Protein AF-A0A4Y2MBA7-F1 (afdb_monomer)

Foldseek 3Di:
DAFLVVLVVQQVVQCVVLVANPGSVPDDDDDDDDPLDDFDDDVVDDPVVSVCRDNCVDPCVVVDDDDDDDDDPPQPDDPLSVVLVVVVVCVSVLVADADPVRDHDDDPSNDDDDPDLVSVCCVQQPPVAVCVVPPVSVVVGDDDDPDPVVVVVSVVVSCVVYDDDDDDDD

Structure (mmCIF, N/CA/C/O backbone):
data_AF-A0A4Y2MBA7-F1
#
_entry.id   AF-A0A4Y2MBA7-F1
#
loop_
_atom_site.group_PDB
_atom_site.id
_atom_site.type_symbol
_atom_site.label_atom_id
_atom_site.label_alt_id
_atom_site.label_comp_id
_atom_site.label_asym_id
_atom_site.label_entity_id
_atom_site.label_seq_id
_atom_site.pdbx_PDB_ins_code
_atom_site.Cartn_x
_atom_site.Cartn_y
_atom_site.Cartn_z
_atom_site.occupancy
_atom_site.B_iso_or_equiv
_atom_site.auth_seq_id
_atom_site.auth_comp_id
_atom_site.auth_asym_id
_atom_site.auth_atom_id
_atom_site.pdbx_PDB_model_num
ATOM 1 N N . MET A 1 1 ? -3.634 -1.480 3.411 1.00 75.62 1 MET A N 1
ATOM 2 C CA . MET A 1 1 ? -3.648 -2.950 3.217 1.00 75.62 1 MET A CA 1
ATOM 3 C C . MET A 1 1 ? -4.389 -3.759 4.284 1.00 75.62 1 MET A C 1
ATOM 5 O O . MET A 1 1 ? -5.161 -4.616 3.886 1.00 75.62 1 MET A O 1
ATOM 9 N N . SER A 1 2 ? -4.194 -3.571 5.598 1.00 86.94 2 SER A N 1
ATOM 10 C CA . SER A 1 2 ? -4.881 -4.436 6.585 1.00 86.94 2 SER A CA 1
ATOM 11 C C . SER A 1 2 ? -6.388 -4.155 6.681 1.00 86.94 2 SER A C 1
ATOM 13 O O . SER A 1 2 ? -6.802 -2.996 6.762 1.00 86.94 2 SER A O 1
ATOM 15 N N . HIS A 1 3 ? -7.196 -5.218 6.692 1.00 94.44 3 HIS A N 1
ATOM 16 C CA . HIS A 1 3 ? -8.642 -5.146 6.892 1.00 94.44 3 HIS A CA 1
ATOM 17 C C . HIS A 1 3 ? -8.963 -4.840 8.365 1.00 94.44 3 HIS A C 1
ATOM 19 O O . HIS A 1 3 ? -8.390 -5.453 9.266 1.00 94.44 3 HIS A O 1
ATOM 25 N N . LYS A 1 4 ? -9.936 -3.961 8.645 1.00 95.56 4 LYS A N 1
ATOM 26 C CA . LYS A 1 4 ? -10.282 -3.524 10.014 1.00 95.56 4 LYS A CA 1
ATOM 27 C C . LYS A 1 4 ? -10.561 -4.66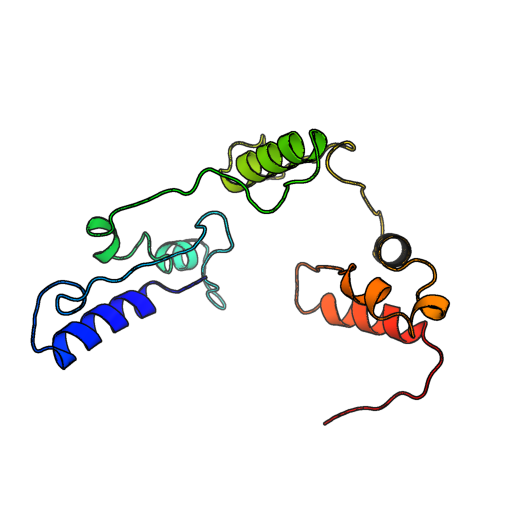9 10.985 1.00 95.56 4 LYS A C 1
ATOM 29 O O . LYS A 1 4 ? -10.098 -4.647 12.120 1.00 95.56 4 LYS A O 1
ATOM 34 N N . ARG A 1 5 ? -11.241 -5.710 10.496 1.00 96.38 5 ARG A N 1
ATOM 35 C CA . ARG A 1 5 ? -11.533 -6.947 11.237 1.00 96.38 5 ARG A CA 1
ATOM 36 C C . ARG A 1 5 ? -10.298 -7.602 11.853 1.00 96.38 5 ARG A C 1
ATOM 38 O O . ARG A 1 5 ? -10.438 -8.197 12.909 1.00 96.38 5 ARG A O 1
ATOM 45 N N . ALA A 1 6 ? -9.113 -7.487 11.252 1.00 95.69 6 ALA A N 1
ATOM 46 C CA . ALA A 1 6 ? -7.891 -8.023 11.852 1.00 95.69 6 ALA A CA 1
ATOM 47 C C . ALA A 1 6 ? -7.544 -7.292 13.161 1.00 95.69 6 ALA A C 1
ATOM 49 O O . ALA A 1 6 ? -7.232 -7.923 14.166 1.00 95.69 6 ALA A O 1
ATOM 50 N N . VAL A 1 7 ? -7.672 -5.963 13.172 1.00 95.31 7 VAL A N 1
ATOM 51 C CA . VAL A 1 7 ? -7.431 -5.127 14.359 1.00 95.31 7 VAL A CA 1
ATOM 52 C C . VAL A 1 7 ? -8.551 -5.296 15.390 1.00 95.31 7 VAL A C 1
ATOM 54 O O . VAL A 1 7 ? -8.295 -5.340 16.590 1.00 95.31 7 VAL A O 1
ATOM 57 N N . GLU A 1 8 ? -9.797 -5.448 14.938 1.00 97.50 8 GLU A N 1
ATOM 58 C CA . GLU A 1 8 ? -10.941 -5.731 15.815 1.00 97.50 8 GLU A CA 1
ATOM 59 C C . GLU A 1 8 ? -10.839 -7.110 16.474 1.00 97.50 8 GLU A C 1
ATOM 61 O O . GLU A 1 8 ? -11.129 -7.241 17.664 1.00 97.50 8 GLU A O 1
ATOM 66 N N . ALA A 1 9 ? -10.405 -8.122 15.719 1.00 97.81 9 ALA A N 1
ATOM 67 C CA . ALA A 1 9 ? -10.136 -9.458 16.232 1.00 97.81 9 ALA A CA 1
ATOM 68 C C . ALA A 1 9 ? -8.996 -9.418 17.247 1.00 97.81 9 ALA A C 1
ATOM 70 O O . ALA A 1 9 ? -9.184 -9.905 18.353 1.00 97.81 9 ALA A O 1
ATOM 71 N N . LEU A 1 10 ? -7.881 -8.747 16.927 1.00 96.88 10 LEU A N 1
ATOM 72 C CA . LEU A 1 10 ? -6.785 -8.538 17.874 1.00 96.88 10 LEU A CA 1
ATOM 73 C C . LEU A 1 10 ? -7.296 -7.924 19.182 1.00 96.88 10 LEU A C 1
ATOM 75 O O . LEU A 1 10 ? -7.029 -8.457 20.252 1.00 96.88 10 LEU A O 1
ATOM 79 N N . ASN A 1 11 ? -8.090 -6.853 19.110 1.00 97.88 11 ASN A N 1
ATOM 80 C CA . ASN A 1 11 ? -8.666 -6.223 20.296 1.00 97.88 11 ASN A CA 1
ATOM 81 C C . ASN A 1 11 ? -9.501 -7.200 21.138 1.00 97.88 11 ASN A C 1
ATOM 83 O O . ASN A 1 11 ? -9.350 -7.209 22.354 1.00 97.88 11 ASN A O 1
ATOM 87 N N . ARG A 1 12 ? -10.361 -8.019 20.516 1.00 98.12 12 ARG A N 1
ATOM 88 C CA . ARG A 1 12 ? -11.157 -9.034 21.232 1.00 98.12 12 ARG A CA 1
ATOM 89 C C . ARG A 1 12 ? -10.258 -10.087 21.876 1.00 98.12 12 ARG A C 1
ATOM 91 O O . ARG A 1 12 ? -10.337 -10.290 23.079 1.00 98.12 12 ARG A O 1
ATOM 98 N N . THR A 1 13 ? -9.336 -10.651 21.102 1.00 98.19 13 THR A N 1
ATOM 99 C CA . THR A 1 13 ? -8.392 -11.668 21.570 1.00 98.19 13 THR A CA 1
ATOM 100 C C . THR A 1 13 ? -7.564 -11.177 22.756 1.00 98.19 13 THR A C 1
ATOM 102 O O . THR A 1 13 ? -7.407 -11.904 23.730 1.00 98.19 13 THR A O 1
ATOM 105 N N . MET A 1 14 ? -7.072 -9.935 22.729 1.00 98.12 14 MET A N 1
ATOM 106 C CA . MET A 1 14 ? -6.289 -9.395 23.846 1.00 98.12 14 MET A CA 1
ATOM 107 C C . MET A 1 14 ? -7.129 -9.164 25.102 1.00 98.12 14 MET A C 1
ATOM 109 O O . MET A 1 14 ? -6.623 -9.354 26.207 1.00 98.12 14 MET A O 1
ATOM 113 N N . LYS A 1 15 ? -8.406 -8.783 24.960 1.00 98.44 15 LYS A N 1
ATOM 114 C CA . LYS A 1 15 ? -9.319 -8.680 26.107 1.00 98.44 15 LYS A CA 1
ATOM 115 C C . LYS A 1 15 ? -9.531 -10.030 26.780 1.00 98.44 15 LYS A C 1
ATOM 117 O O . LYS A 1 15 ? -9.489 -10.098 28.007 1.00 98.44 15 LYS A O 1
ATOM 122 N N . ASP A 1 16 ? -9.711 -11.075 25.976 1.00 98.38 16 ASP A N 1
ATOM 123 C CA . ASP A 1 16 ? -9.942 -12.435 26.459 1.00 98.38 16 ASP A CA 1
ATOM 124 C C . ASP A 1 16 ? -8.686 -13.001 27.136 1.00 98.38 16 ASP A C 1
ATOM 126 O O . ASP A 1 16 ? -8.755 -13.454 28.276 1.00 98.38 16 ASP A O 1
ATOM 130 N N . ILE A 1 17 ? -7.520 -12.902 26.482 1.00 98.25 17 ILE A N 1
ATOM 131 C CA . ILE A 1 17 ? -6.240 -13.401 27.016 1.00 98.25 17 ILE A CA 1
ATOM 132 C C . ILE A 1 17 ? -5.873 -12.712 28.334 1.00 98.25 17 ILE A C 1
ATOM 134 O O . ILE A 1 17 ? -5.437 -13.372 29.275 1.00 98.25 17 ILE A 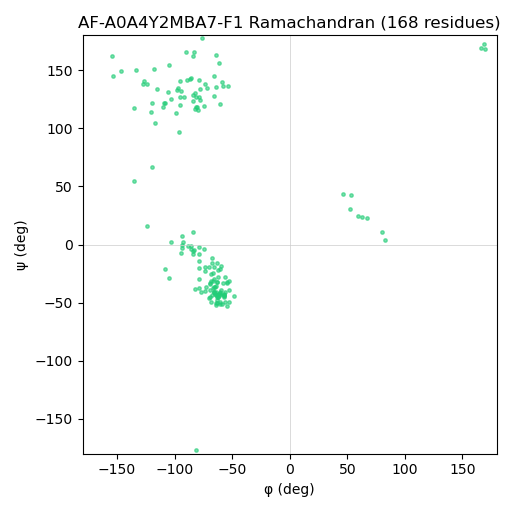O 1
ATOM 138 N N . ASN A 1 18 ? -6.058 -11.393 28.421 1.00 97.56 18 ASN A N 1
ATOM 139 C CA . ASN A 1 18 ? -5.667 -10.628 29.606 1.00 97.56 18 ASN A CA 1
ATOM 140 C C . ASN A 1 18 ? -6.764 -10.555 30.673 1.00 97.56 18 ASN A C 1
ATOM 142 O O . ASN A 1 18 ? -6.554 -9.909 31.700 1.00 97.56 18 ASN A O 1
ATOM 146 N N . ASN A 1 19 ? -7.940 -11.142 30.418 1.00 97.75 19 ASN A N 1
ATOM 147 C CA . ASN A 1 19 ? -9.139 -10.970 31.236 1.00 97.75 19 ASN A CA 1
ATOM 148 C C . ASN A 1 19 ? -9.399 -9.487 31.593 1.00 97.75 19 ASN A C 1
ATOM 150 O O . ASN A 1 19 ? -9.683 -9.129 32.737 1.00 97.75 19 ASN A O 1
ATOM 154 N N . ASN A 1 20 ? -9.239 -8.596 30.610 1.00 98.06 20 ASN A N 1
ATOM 155 C CA . ASN A 1 20 ? -9.315 -7.147 30.787 1.00 98.06 20 ASN A CA 1
ATOM 156 C C . ASN A 1 20 ? -10.156 -6.532 29.670 1.00 98.06 20 ASN A C 1
ATOM 158 O O . ASN A 1 20 ? -9.771 -6.571 28.510 1.00 98.06 20 ASN A O 1
ATOM 162 N N . GLN A 1 21 ? -11.278 -5.900 30.015 1.00 97.56 21 GLN A N 1
ATOM 163 C CA . GLN A 1 21 ? -12.215 -5.343 29.032 1.00 97.56 21 GLN A CA 1
ATOM 164 C C . GLN A 1 21 ? -11.788 -3.996 28.429 1.00 97.56 21 GLN A C 1
ATOM 166 O O . GLN A 1 21 ? -12.466 -3.479 27.533 1.00 97.56 21 GLN A O 1
ATOM 171 N N . SER A 1 22 ? -10.655 -3.446 28.867 1.00 97.44 22 SER A N 1
ATOM 172 C CA . SER A 1 22 ? -10.039 -2.254 28.280 1.00 97.44 22 SER A CA 1
ATOM 173 C C . SER A 1 22 ? -9.649 -2.497 26.820 1.00 97.44 22 SER A C 1
ATOM 175 O O . SER A 1 22 ? -9.442 -3.632 26.393 1.00 97.44 22 SER A O 1
ATOM 177 N N . ILE A 1 23 ? -9.540 -1.432 26.026 1.00 96.94 23 ILE A N 1
ATOM 178 C CA . ILE A 1 23 ? -9.106 -1.527 24.622 1.00 96.94 23 ILE A CA 1
ATOM 179 C C . ILE A 1 23 ? -7.766 -2.266 24.538 1.00 96.94 23 ILE A C 1
ATOM 181 O O . ILE A 1 23 ? -6.875 -2.040 25.355 1.00 96.94 23 ILE A O 1
ATOM 185 N N . MET A 1 24 ? -7.656 -3.178 23.570 1.00 97.31 24 MET A N 1
ATOM 186 C CA . MET A 1 24 ? -6.507 -4.065 23.363 1.00 97.31 24 MET A CA 1
ATOM 187 C C . MET A 1 24 ? -6.105 -4.855 24.620 1.00 97.31 24 MET A C 1
ATOM 189 O O . MET A 1 24 ? -4.928 -5.134 24.830 1.00 97.31 24 MET A O 1
ATOM 193 N N . GLY A 1 25 ? -7.061 -5.183 25.497 1.00 97.62 25 GLY A N 1
ATOM 194 C CA . GLY A 1 25 ? -6.777 -5.877 26.755 1.00 97.62 25 GLY A CA 1
ATOM 195 C C . GLY A 1 25 ? -5.881 -5.080 27.707 1.00 97.62 25 GLY A C 1
ATOM 196 O O . GLY A 1 25 ? -5.175 -5.679 28.516 1.00 97.62 25 GLY A O 1
ATOM 197 N N . GLY A 1 26 ? -5.853 -3.748 27.579 1.00 97.31 26 GLY A N 1
ATOM 198 C CA . GLY A 1 26 ? -4.984 -2.856 28.351 1.00 97.31 26 GLY A CA 1
ATOM 199 C C . GLY A 1 26 ? -3.556 -2.722 27.811 1.00 97.31 26 GLY A C 1
ATOM 200 O O . GLY A 1 26 ? -2.740 -2.049 28.438 1.00 97.31 26 GLY A O 1
ATOM 201 N N . ILE A 1 27 ? -3.237 -3.333 26.666 1.00 96.50 27 ILE A N 1
ATOM 202 C CA . ILE A 1 27 ? -1.900 -3.262 26.067 1.00 96.50 27 ILE A CA 1
ATOM 203 C C . ILE A 1 27 ? -1.785 -2.066 25.125 1.00 96.50 27 ILE A C 1
ATOM 205 O O . ILE A 1 27 ? -2.691 -1.746 24.355 1.00 96.50 27 ILE A O 1
ATOM 209 N N . VAL A 1 28 ? -0.618 -1.424 25.153 1.00 95.25 28 VAL A N 1
ATOM 210 C CA . VAL A 1 28 ? -0.259 -0.384 24.190 1.00 95.25 28 VAL A CA 1
ATOM 211 C C . VAL A 1 28 ? 0.082 -1.030 22.849 1.00 95.25 28 VAL A C 1
ATOM 213 O O . VAL A 1 28 ? 1.034 -1.800 22.743 1.00 95.25 28 VAL A O 1
ATOM 216 N N . VAL A 1 29 ? -0.671 -0.676 21.808 1.00 95.12 29 VAL A N 1
ATOM 217 C CA . VAL A 1 29 ? -0.421 -1.119 20.432 1.00 95.12 29 VAL A CA 1
ATOM 218 C C . VAL A 1 29 ? 0.090 0.055 19.609 1.00 95.12 29 VAL A C 1
ATOM 220 O O . VAL A 1 29 ? -0.591 1.072 19.469 1.00 95.12 29 VAL A O 1
ATOM 223 N N . LEU A 1 30 ? 1.281 -0.100 19.033 1.00 95.31 30 LEU A N 1
ATOM 224 C CA . LEU A 1 30 ? 1.827 0.839 18.060 1.00 95.31 30 LEU A CA 1
ATOM 225 C C . LEU A 1 30 ? 1.509 0.350 16.647 1.00 95.31 30 LEU A C 1
ATOM 227 O O . LEU A 1 30 ? 1.933 -0.729 16.241 1.00 95.31 30 LEU A O 1
ATOM 231 N N . MET A 1 31 ? 0.784 1.168 15.889 1.00 92.62 31 MET A N 1
ATOM 232 C CA . MET A 1 31 ? 0.528 0.936 14.469 1.00 92.62 31 MET A CA 1
ATOM 233 C C . MET A 1 31 ? 1.382 1.894 13.646 1.00 92.62 31 MET A C 1
ATOM 235 O O . MET A 1 31 ? 1.376 3.099 13.894 1.00 92.62 31 MET A O 1
ATOM 239 N N . ALA A 1 32 ? 2.079 1.362 12.648 1.00 93.25 32 ALA A N 1
ATOM 240 C CA . ALA A 1 32 ? 2.853 2.141 11.693 1.00 93.25 32 ALA A CA 1
ATOM 241 C C . ALA A 1 32 ? 2.389 1.816 10.272 1.00 93.25 32 ALA A C 1
ATOM 243 O O . ALA A 1 32 ? 2.129 0.661 9.935 1.00 93.25 32 ALA A O 1
ATOM 244 N N . GLY A 1 33 ? 2.265 2.843 9.439 1.00 91.00 33 GLY A N 1
ATOM 245 C CA . GLY A 1 33 ? 1.845 2.693 8.055 1.00 91.00 33 GLY A CA 1
ATOM 246 C C . GLY A 1 33 ? 1.519 4.034 7.418 1.00 91.00 33 GLY A C 1
ATOM 247 O O . GLY A 1 33 ? 1.471 5.064 8.090 1.00 91.00 33 GLY A O 1
ATOM 248 N N . ASP A 1 34 ? 1.275 4.008 6.114 1.00 89.81 34 ASP A N 1
ATOM 249 C CA . ASP A 1 34 ? 0.889 5.183 5.345 1.00 89.81 34 ASP A CA 1
ATOM 250 C C . ASP A 1 34 ? -0.481 4.941 4.700 1.00 89.81 34 ASP A C 1
ATOM 252 O O . ASP A 1 34 ? -0.642 4.078 3.840 1.00 89.81 34 ASP A O 1
ATOM 256 N N . PHE A 1 35 ? -1.487 5.703 5.135 1.00 86.19 35 PHE A N 1
ATOM 257 C CA . PHE A 1 35 ? -2.863 5.601 4.634 1.00 86.19 35 PHE A CA 1
ATOM 258 C C . PHE A 1 35 ? -3.054 6.194 3.232 1.00 86.19 35 PHE A C 1
ATOM 260 O O . PHE A 1 35 ? -4.157 6.107 2.699 1.00 86.19 35 PHE A O 1
ATOM 267 N N . ARG A 1 36 ? -2.008 6.794 2.652 1.00 87.44 36 ARG A N 1
ATOM 268 C CA . ARG A 1 36 ? -1.957 7.216 1.245 1.00 87.44 36 ARG A CA 1
ATOM 269 C C . ARG A 1 36 ? -1.541 6.067 0.318 1.00 87.44 36 ARG A C 1
ATOM 271 O O . ARG A 1 36 ? -1.518 6.240 -0.894 1.00 87.44 36 ARG A O 1
ATOM 278 N N . GLN A 1 37 ? -1.181 4.908 0.878 1.00 86.81 37 GLN A N 1
ATOM 279 C CA . GLN A 1 37 ? -0.941 3.679 0.121 1.00 86.81 37 GLN A CA 1
ATOM 280 C C . GLN A 1 37 ? -2.259 2.965 -0.213 1.00 86.81 37 GLN A C 1
ATOM 282 O O . GLN A 1 37 ? -3.351 3.427 0.113 1.00 86.81 37 GLN A O 1
ATOM 287 N N . ILE A 1 38 ? -2.146 1.802 -0.853 1.00 87.88 38 ILE A N 1
ATOM 288 C CA . ILE A 1 38 ? -3.284 1.016 -1.321 1.00 87.88 38 ILE A CA 1
ATOM 289 C C . ILE A 1 38 ? -4.251 0.608 -0.194 1.00 87.88 38 ILE A C 1
ATOM 291 O O . ILE A 1 38 ? -3.866 0.221 0.928 1.00 87.88 38 ILE A O 1
ATOM 295 N N . LEU A 1 39 ? -5.538 0.679 -0.532 1.00 91.38 39 LEU A N 1
ATOM 296 C CA . LEU A 1 39 ? -6.647 0.228 0.303 1.00 91.38 39 LEU A CA 1
ATOM 297 C C . LEU A 1 39 ? -6.582 -1.299 0.520 1.00 91.38 39 LEU A C 1
ATOM 299 O O . LEU A 1 39 ? -5.830 -1.999 -0.164 1.00 91.38 39 LEU A O 1
ATOM 303 N N . PRO A 1 40 ? -7.289 -1.846 1.525 1.00 93.00 40 PRO A N 1
ATOM 304 C CA . PRO A 1 40 ? -7.465 -3.291 1.642 1.00 93.00 40 PRO A CA 1
ATOM 305 C C . PRO A 1 40 ? -8.132 -3.862 0.386 1.00 93.00 40 PRO A C 1
ATOM 307 O O . PRO A 1 40 ? -9.107 -3.299 -0.101 1.00 93.00 40 PRO A O 1
ATOM 310 N N . VAL A 1 41 ? -7.623 -4.988 -0.109 1.00 92.00 41 VAL A N 1
ATOM 311 C CA . VAL A 1 41 ? -8.187 -5.669 -1.281 1.00 92.00 41 VAL A CA 1
ATOM 312 C C . VAL A 1 41 ? -9.430 -6.450 -0.864 1.00 92.00 41 VAL A C 1
ATOM 314 O O . VAL A 1 41 ? -9.347 -7.306 0.019 1.00 92.00 41 VAL A O 1
ATOM 317 N N . ILE A 1 42 ? -10.567 -6.183 -1.513 1.00 93.88 42 ILE A N 1
ATOM 318 C CA . ILE A 1 42 ? -11.822 -6.920 -1.321 1.00 93.88 42 ILE A CA 1
ATOM 319 C C . ILE A 1 42 ? -12.199 -7.605 -2.631 1.00 93.88 42 ILE A C 1
ATOM 321 O O . ILE A 1 42 ? -12.665 -6.976 -3.578 1.00 93.88 42 ILE A O 1
ATOM 325 N N . THR A 1 43 ? -11.992 -8.920 -2.697 1.00 93.06 43 THR A N 1
ATOM 326 C CA . THR A 1 43 ? -12.281 -9.708 -3.900 1.00 93.06 43 THR A CA 1
ATOM 327 C C . THR A 1 43 ? -13.761 -9.617 -4.260 1.00 93.06 43 THR A C 1
ATOM 329 O O . THR A 1 43 ? -14.610 -10.025 -3.468 1.00 93.06 43 THR A O 1
ATOM 332 N N . ARG A 1 44 ? -14.065 -9.131 -5.472 1.00 94.00 44 ARG A N 1
ATOM 333 C CA . ARG A 1 44 ? -15.440 -8.875 -5.952 1.00 94.00 44 ARG A CA 1
ATOM 334 C C . ARG A 1 44 ? -16.215 -7.865 -5.087 1.00 94.00 44 ARG A C 1
ATOM 336 O O . ARG A 1 44 ? -17.441 -7.910 -5.056 1.00 94.00 44 ARG A O 1
ATOM 343 N N . GLY A 1 45 ? -15.507 -6.991 -4.371 1.00 92.06 45 GLY A N 1
ATOM 344 C CA . GLY A 1 45 ? -16.094 -5.910 -3.587 1.00 92.06 45 GLY A CA 1
ATOM 345 C C . GLY A 1 45 ? -16.395 -4.669 -4.421 1.00 92.06 45 GLY A C 1
ATOM 346 O O . GLY A 1 45 ? -15.878 -4.480 -5.520 1.00 92.06 45 GLY A O 1
ATOM 347 N N . THR A 1 46 ? -17.239 -3.810 -3.868 1.00 96.00 46 THR A N 1
ATOM 348 C CA . THR A 1 46 ? -17.491 -2.457 -4.365 1.00 96.00 46 THR A CA 1
ATOM 349 C C . THR A 1 46 ? -16.526 -1.453 -3.717 1.00 96.00 46 THR A C 1
ATOM 351 O O . THR A 1 46 ? -15.960 -1.741 -2.659 1.00 96.00 46 THR A O 1
ATOM 354 N N . PRO A 1 47 ? -16.393 -0.224 -4.252 1.00 93.25 47 PRO A N 1
ATOM 355 C CA . PRO A 1 47 ? -15.635 0.835 -3.577 1.00 93.25 47 PRO A CA 1
ATOM 356 C C . PRO A 1 47 ? -16.116 1.108 -2.140 1.00 93.25 47 PRO A C 1
ATOM 358 O O . PRO A 1 47 ? -15.324 1.437 -1.257 1.00 93.25 47 PRO A O 1
ATOM 361 N N . ALA A 1 48 ? -17.416 0.934 -1.871 1.00 95.69 48 ALA A N 1
ATOM 362 C CA . ALA A 1 48 ? -17.967 1.061 -0.525 1.00 95.69 48 ALA A CA 1
ATOM 363 C C . ALA A 1 48 ? -17.458 -0.050 0.411 1.00 95.69 48 ALA A C 1
ATOM 365 O O . ALA A 1 48 ? -17.162 0.225 1.576 1.00 95.69 48 ALA A O 1
ATOM 366 N N . ASP A 1 49 ? -17.299 -1.278 -0.093 1.00 96.38 49 ASP A N 1
ATOM 367 C CA . ASP A 1 49 ? -16.741 -2.392 0.678 1.00 96.38 49 ASP A CA 1
ATOM 368 C C . ASP A 1 49 ? -15.270 -2.151 1.031 1.00 96.38 49 ASP A C 1
ATOM 370 O O . ASP A 1 49 ? -14.867 -2.389 2.170 1.00 96.38 49 ASP A O 1
ATOM 374 N N . GLU A 1 50 ? -14.477 -1.612 0.102 1.00 94.38 50 GLU A N 1
ATOM 375 C CA . GLU A 1 50 ? -13.072 -1.252 0.340 1.00 94.38 50 GLU A CA 1
ATOM 376 C C . GLU A 1 50 ? -12.932 -0.163 1.412 1.00 94.38 50 GLU A C 1
ATOM 378 O O . GLU A 1 50 ? -12.124 -0.277 2.341 1.00 94.38 50 GLU A O 1
ATOM 383 N N . ILE A 1 51 ? -13.763 0.883 1.333 1.00 93.06 51 ILE A N 1
ATOM 384 C CA . ILE A 1 51 ? -13.810 1.945 2.345 1.00 93.06 51 ILE A CA 1
ATOM 385 C C . ILE A 1 51 ? -14.227 1.360 3.698 1.00 93.06 51 ILE A C 1
ATOM 387 O O . ILE A 1 51 ? -13.595 1.645 4.718 1.00 93.06 51 ILE A O 1
ATOM 391 N N . ASN A 1 52 ? -15.250 0.504 3.721 1.00 96.06 52 ASN A N 1
ATOM 392 C CA . ASN A 1 52 ? -15.724 -0.142 4.940 1.00 96.06 52 ASN A CA 1
ATOM 393 C C . ASN A 1 52 ? -14.682 -1.101 5.538 1.00 96.06 52 ASN A C 1
ATOM 395 O O . ASN A 1 52 ? -14.635 -1.267 6.757 1.00 96.06 52 ASN A O 1
ATOM 399 N N . ALA A 1 53 ? -13.830 -1.709 4.715 1.00 96.06 53 ALA A N 1
ATOM 400 C CA . ALA A 1 53 ? -12.735 -2.565 5.153 1.00 96.06 53 ALA A CA 1
ATOM 401 C C . ALA A 1 53 ? -11.567 -1.788 5.776 1.00 96.06 53 ALA A C 1
ATOM 403 O O . ALA A 1 53 ? -10.761 -2.375 6.501 1.00 96.06 53 ALA A O 1
ATOM 404 N N . CYS A 1 54 ? -11.454 -0.482 5.530 1.00 95.00 54 CYS A N 1
ATOM 405 C CA . CYS A 1 54 ? -10.376 0.331 6.079 1.00 95.00 54 CYS A CA 1
ATOM 406 C C . CYS A 1 54 ? -10.453 0.440 7.603 1.00 95.00 54 CYS A C 1
ATOM 408 O O . CYS A 1 54 ? -11.526 0.599 8.182 1.00 95.00 54 CYS A O 1
ATOM 410 N N . LEU A 1 55 ? -9.289 0.486 8.261 1.00 93.81 55 LEU A N 1
ATOM 411 C CA . LEU A 1 55 ? -9.202 0.687 9.713 1.00 93.81 55 LEU A CA 1
ATOM 412 C C . LEU A 1 55 ? -9.934 1.957 10.186 1.00 93.81 55 LEU A C 1
ATOM 414 O O . LEU A 1 55 ? -10.532 1.952 11.255 1.00 93.81 55 LEU A O 1
ATOM 418 N N . LYS A 1 56 ? -9.955 3.012 9.360 1.00 92.75 56 LYS A N 1
ATOM 419 C CA . LYS A 1 56 ? -10.682 4.264 9.639 1.00 92.75 56 LYS A CA 1
ATOM 420 C C . LYS A 1 56 ? -12.199 4.081 9.795 1.00 92.75 56 LYS A C 1
ATOM 422 O O . LYS A 1 56 ? -12.835 4.933 10.399 1.00 92.75 56 LYS A O 1
ATOM 427 N N . ALA A 1 57 ? -12.763 2.997 9.261 1.00 95.38 57 ALA A N 1
ATOM 428 C CA . ALA A 1 57 ? -14.173 2.633 9.395 1.00 95.38 57 ALA A CA 1
ATOM 429 C C . ALA A 1 57 ? -14.437 1.678 10.579 1.00 95.38 57 ALA A C 1
ATOM 431 O O . ALA A 1 57 ? -15.530 1.120 10.694 1.00 95.38 57 ALA A O 1
ATOM 432 N N . SER A 1 58 ? -13.434 1.416 11.424 1.00 95.88 58 SER A N 1
ATOM 433 C CA . SER A 1 58 ? -13.598 0.657 12.665 1.00 95.88 58 SER A CA 1
ATOM 434 C C . SER A 1 58 ? -14.030 1.575 13.808 1.00 95.88 58 SER A C 1
ATOM 436 O O . SER A 1 58 ? -13.474 2.669 13.925 1.00 95.88 58 SER A O 1
ATOM 438 N N . PRO A 1 59 ? -14.897 1.115 14.728 1.00 95.69 59 PRO A N 1
ATOM 439 C CA . PRO A 1 59 ? -15.160 1.827 15.979 1.00 95.69 59 PRO A CA 1
ATOM 440 C C . PRO A 1 59 ? -13.886 2.075 16.799 1.00 95.69 59 PRO A C 1
ATOM 442 O O . PRO A 1 59 ? -13.776 3.064 17.506 1.00 95.69 59 PRO A O 1
ATOM 445 N N . LEU A 1 60 ? -12.864 1.222 16.665 1.00 95.94 60 LEU A N 1
ATOM 446 C CA . LEU A 1 60 ? -11.593 1.405 17.373 1.00 95.94 60 LEU A CA 1
ATOM 447 C C . LEU A 1 60 ? -10.825 2.656 16.925 1.00 95.94 60 LEU A C 1
ATOM 449 O O . LEU A 1 60 ? -9.958 3.124 17.658 1.00 95.94 60 LEU A O 1
ATOM 453 N N . TRP A 1 61 ? -11.126 3.204 15.745 1.00 95.31 61 TRP A N 1
ATOM 454 C CA . TRP A 1 61 ? -10.395 4.340 15.189 1.00 95.31 61 TRP A CA 1
ATOM 455 C C . TRP A 1 61 ? -10.502 5.607 16.043 1.00 95.31 61 TRP A C 1
ATOM 457 O O . TRP A 1 61 ? -9.538 6.368 16.115 1.00 95.31 61 TRP A O 1
ATOM 467 N N . GLU A 1 62 ? -11.629 5.817 16.727 1.00 95.56 62 GLU A N 1
ATOM 468 C CA . GLU A 1 62 ? -11.834 6.980 17.604 1.00 95.56 62 GLU A CA 1
ATOM 469 C C . GLU A 1 62 ? -10.852 7.018 18.788 1.00 95.56 62 GLU A C 1
ATOM 471 O O . GLU A 1 62 ? -10.541 8.085 19.311 1.00 95.56 62 GLU A O 1
ATOM 476 N N . HIS A 1 63 ? -10.292 5.862 19.150 1.00 94.88 63 HIS A N 1
ATOM 477 C CA . HIS A 1 63 ? -9.334 5.704 20.241 1.00 94.88 63 HIS A CA 1
ATOM 478 C C . HIS A 1 63 ? -7.872 5.793 19.779 1.00 94.88 63 HIS A C 1
ATOM 480 O O . HIS A 1 63 ? -6.949 5.719 20.593 1.00 94.88 63 HIS A O 1
ATOM 486 N N . VAL A 1 64 ? -7.628 5.936 18.473 1.00 94.50 64 VAL A N 1
ATOM 487 C CA . VAL A 1 64 ? -6.274 5.980 17.917 1.00 94.50 64 VAL A CA 1
ATOM 488 C C . VAL A 1 64 ? -5.690 7.382 18.052 1.00 94.50 64 VAL A C 1
ATOM 490 O O . VAL A 1 64 ? -6.127 8.333 17.400 1.00 94.50 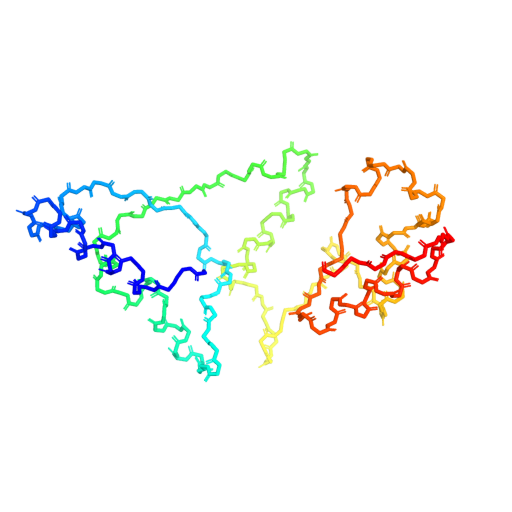64 VAL A O 1
ATOM 493 N N . LYS A 1 65 ? -4.613 7.496 18.833 1.00 95.69 65 LYS A N 1
ATOM 494 C CA . LYS A 1 65 ? -3.769 8.694 18.853 1.00 95.69 65 LYS A CA 1
ATOM 495 C C . LYS A 1 65 ? -2.835 8.696 17.641 1.00 95.69 65 LYS A C 1
ATOM 497 O O . LYS A 1 65 ? -2.115 7.731 17.401 1.00 95.69 65 LYS A O 1
ATOM 502 N N . LYS A 1 66 ? -2.844 9.790 16.879 1.00 94.56 66 LYS A N 1
ATOM 503 C CA . LYS A 1 66 ? -2.093 9.918 15.622 1.00 94.56 66 LYS A CA 1
ATOM 504 C C . LYS A 1 66 ? -0.773 10.644 15.854 1.00 94.56 66 LYS A C 1
ATOM 506 O O . LYS A 1 66 ? -0.753 11.703 16.476 1.00 94.56 66 LYS A O 1
ATOM 511 N N . PHE A 1 67 ? 0.297 10.101 15.286 1.00 95.12 67 PHE A N 1
ATOM 512 C CA . PHE A 1 67 ? 1.612 10.729 15.210 1.00 95.12 67 PHE A CA 1
ATOM 513 C C . PHE A 1 67 ? 2.069 10.702 13.753 1.00 95.12 67 PHE A C 1
ATOM 515 O O . PHE A 1 67 ? 1.870 9.700 13.070 1.00 95.12 67 PHE A O 1
ATOM 522 N N . ASN A 1 68 ? 2.655 11.798 13.275 1.00 92.81 68 ASN A N 1
ATOM 523 C CA . ASN A 1 68 ? 3.096 11.925 11.888 1.00 92.81 68 ASN A CA 1
ATOM 524 C C . ASN A 1 68 ? 4.616 12.061 11.841 1.00 92.81 68 ASN A C 1
ATOM 526 O O . ASN A 1 68 ? 5.186 12.875 12.565 1.00 92.81 68 ASN A O 1
ATOM 530 N N . LEU A 1 69 ? 5.253 11.303 10.951 1.00 91.19 69 LEU A N 1
ATOM 531 C CA . LEU A 1 69 ? 6.647 11.511 10.574 1.00 91.19 69 LEU A CA 1
ATOM 532 C C . LEU A 1 69 ? 6.680 12.434 9.353 1.00 91.19 69 LEU A C 1
ATOM 534 O O . LEU A 1 69 ? 5.996 12.172 8.363 1.00 91.19 69 LEU A O 1
ATOM 538 N N . THR A 1 70 ? 7.448 13.519 9.431 1.00 86.75 70 THR A N 1
ATOM 539 C CA . THR A 1 70 ? 7.510 14.558 8.386 1.00 86.75 70 THR A CA 1
ATOM 540 C C . THR A 1 70 ? 8.824 14.556 7.609 1.00 86.75 70 THR A C 1
ATOM 542 O O . THR A 1 70 ? 8.865 15.048 6.483 1.00 86.75 70 THR A O 1
ATOM 545 N N . THR A 1 71 ? 9.886 13.977 8.169 1.00 84.25 71 THR A N 1
ATOM 546 C CA . THR A 1 71 ? 11.195 13.885 7.514 1.00 84.25 71 THR A CA 1
ATOM 547 C C . THR A 1 71 ? 11.218 12.722 6.525 1.00 84.25 71 THR A C 1
ATOM 549 O O . THR A 1 71 ? 11.071 11.562 6.911 1.00 84.25 71 THR A O 1
ATOM 552 N N . ASN A 1 72 ? 11.420 13.023 5.239 1.00 79.12 72 ASN A N 1
ATOM 553 C CA . ASN A 1 72 ? 11.621 12.004 4.213 1.00 79.12 72 ASN A CA 1
ATOM 554 C C . ASN A 1 72 ? 13.071 11.501 4.258 1.00 79.12 72 ASN A C 1
ATOM 556 O O . ASN A 1 72 ? 13.996 12.254 3.980 1.00 79.12 72 ASN A O 1
ATOM 560 N N . MET A 1 73 ? 13.251 10.224 4.590 1.00 80.62 73 MET A N 1
ATOM 561 C CA . MET A 1 73 ? 14.571 9.588 4.693 1.00 80.62 73 MET A CA 1
ATOM 562 C C . MET A 1 73 ? 15.003 8.861 3.409 1.00 80.62 73 MET A C 1
ATOM 564 O O . MET A 1 73 ? 16.124 8.377 3.335 1.00 80.62 73 MET A O 1
ATOM 568 N N . ARG A 1 74 ? 14.119 8.737 2.407 1.00 72.88 74 ARG A N 1
ATOM 569 C CA . ARG A 1 74 ? 14.364 7.964 1.174 1.00 72.88 74 ARG A CA 1
ATOM 570 C C . ARG A 1 74 ? 15.128 8.766 0.111 1.00 72.88 74 ARG A C 1
ATOM 572 O O . ARG A 1 74 ? 15.498 8.197 -0.904 1.00 72.88 74 ARG A O 1
ATOM 579 N N . GLY A 1 75 ? 15.334 10.065 0.319 1.00 62.88 75 GLY A N 1
ATOM 580 C CA . GLY A 1 75 ? 15.855 10.970 -0.703 1.00 62.88 75 GLY A CA 1
ATOM 581 C C . GLY A 1 75 ? 16.941 11.921 -0.211 1.00 62.88 75 GLY A C 1
ATOM 582 O O . GLY A 1 75 ? 16.777 13.134 -0.316 1.00 62.88 75 GLY A O 1
ATOM 583 N N . PHE A 1 76 ? 18.001 11.380 0.386 1.00 53.53 76 PHE A N 1
ATOM 584 C CA . PHE A 1 76 ? 19.016 12.147 1.116 1.00 53.53 76 PHE A CA 1
ATOM 585 C C . PHE A 1 76 ? 20.127 12.754 0.226 1.00 53.53 76 PHE A C 1
ATOM 587 O O . PHE A 1 76 ? 21.119 13.268 0.731 1.00 53.53 76 PHE A O 1
ATOM 594 N N . ASP A 1 77 ? 19.970 12.727 -1.095 1.00 53.31 77 ASP A N 1
ATOM 595 C CA . ASP A 1 77 ? 21.063 12.871 -2.062 1.00 53.31 77 ASP A CA 1
ATOM 596 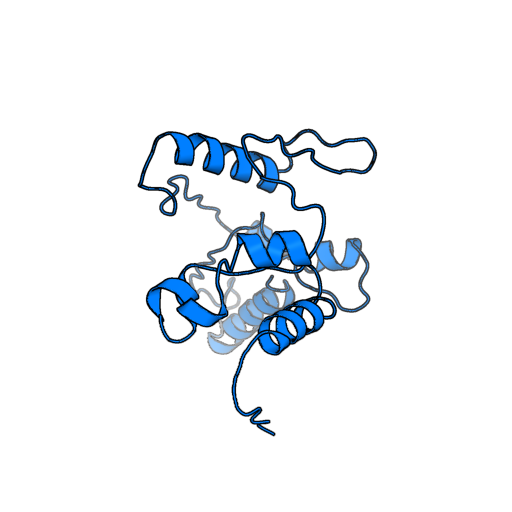C C . ASP A 1 77 ? 20.900 14.017 -3.090 1.00 53.31 77 ASP A C 1
ATOM 598 O O . ASP A 1 77 ? 21.653 14.083 -4.059 1.00 53.31 77 ASP A O 1
ATOM 602 N N . GLY A 1 78 ? 19.999 14.993 -2.886 1.00 55.94 78 GLY A N 1
ATOM 603 C CA . GLY A 1 78 ? 19.997 16.206 -3.727 1.00 55.94 78 GLY A CA 1
ATOM 604 C C . GLY A 1 78 ? 18.763 17.113 -3.661 1.00 55.94 78 GLY A C 1
ATOM 605 O O . GLY A 1 78 ? 17.717 16.766 -3.116 1.00 55.94 78 GLY A O 1
ATOM 606 N N . THR A 1 79 ? 18.878 18.309 -4.250 1.00 56.56 79 THR A N 1
ATOM 607 C CA . THR A 1 79 ? 17.803 19.319 -4.359 1.00 56.56 79 THR A CA 1
ATOM 608 C C . THR A 1 79 ? 16.667 18.894 -5.299 1.00 56.56 79 THR A C 1
ATOM 610 O O . THR A 1 79 ? 15.507 19.220 -5.032 1.00 56.56 79 THR A O 1
ATOM 613 N N . GLU A 1 80 ? 16.959 18.116 -6.349 1.00 59.56 80 GLU A N 1
ATOM 614 C CA . GLU A 1 80 ? 15.948 17.503 -7.235 1.00 59.56 80 GLU A CA 1
ATOM 615 C C . GLU A 1 80 ? 15.052 16.509 -6.477 1.00 59.56 80 GLU A C 1
ATOM 617 O O . GLU A 1 80 ? 13.841 16.428 -6.710 1.00 59.56 80 GLU A O 1
ATOM 622 N N . THR A 1 81 ? 15.610 15.836 -5.470 1.00 67.56 81 THR A N 1
ATOM 623 C CA . THR A 1 81 ? 14.902 14.861 -4.639 1.00 67.56 81 THR A CA 1
ATOM 624 C C . THR A 1 81 ? 13.810 15.504 -3.780 1.00 67.56 81 THR A C 1
ATOM 626 O O . THR A 1 81 ? 12.755 14.906 -3.554 1.00 67.56 81 THR A O 1
ATOM 629 N N . GLY A 1 82 ? 14.000 16.763 -3.366 1.00 76.44 82 GLY A N 1
ATOM 630 C CA . GLY A 1 82 ? 13.010 17.518 -2.594 1.00 76.44 82 GLY A CA 1
ATOM 631 C C . GLY A 1 82 ? 11.743 17.849 -3.390 1.00 76.44 82 GLY A C 1
ATOM 632 O O . GLY A 1 82 ? 10.629 17.669 -2.892 1.00 76.44 82 GLY A O 1
ATOM 633 N N . GLN A 1 83 ? 11.889 18.283 -4.647 1.00 80.06 83 GLN A N 1
ATOM 634 C CA . GLN A 1 83 ? 10.745 18.588 -5.520 1.00 80.06 83 GLN A CA 1
ATOM 635 C C . GLN A 1 83 ? 9.981 17.321 -5.917 1.00 80.06 83 GLN A C 1
ATOM 637 O O . GLN A 1 83 ? 8.743 17.316 -5.928 1.00 80.06 83 GLN A O 1
ATOM 642 N N . TYR A 1 84 ? 10.709 16.234 -6.181 1.00 80.88 84 TYR A N 1
ATOM 643 C CA . TYR A 1 84 ? 10.128 14.923 -6.448 1.00 80.88 84 TYR A CA 1
ATOM 644 C C . TYR A 1 84 ? 9.307 14.421 -5.250 1.00 80.88 84 TYR A C 1
ATOM 646 O O . TYR A 1 84 ? 8.118 14.120 -5.390 1.00 80.88 84 TYR A O 1
ATOM 654 N N . ALA A 1 85 ? 9.892 14.429 -4.048 1.00 83.75 85 ALA A N 1
ATOM 655 C CA . ALA A 1 85 ? 9.216 14.011 -2.822 1.00 83.75 85 ALA A CA 1
ATOM 656 C C . ALA A 1 85 ? 7.978 14.869 -2.509 1.00 83.75 85 ALA A C 1
ATOM 658 O O . ALA A 1 85 ? 6.926 14.332 -2.155 1.00 83.75 85 ALA A O 1
ATOM 659 N N . ALA A 1 86 ? 8.065 16.191 -2.684 1.00 84.62 86 ALA A N 1
ATOM 660 C CA . ALA A 1 86 ? 6.930 17.092 -2.488 1.00 84.62 86 ALA A CA 1
ATOM 661 C C . ALA A 1 86 ? 5.793 16.825 -3.488 1.00 84.62 86 ALA A C 1
ATOM 663 O O . ALA A 1 86 ? 4.616 16.930 -3.139 1.00 84.62 86 ALA A O 1
ATOM 664 N N . THR A 1 87 ? 6.129 16.462 -4.725 1.00 86.19 87 THR A N 1
ATOM 665 C CA . THR A 1 87 ? 5.143 16.116 -5.754 1.00 86.19 87 THR A CA 1
ATOM 666 C C . THR A 1 87 ? 4.461 14.785 -5.444 1.00 86.19 87 THR A C 1
ATOM 668 O O . THR A 1 87 ? 3.232 14.730 -5.445 1.00 86.19 87 THR A O 1
ATOM 671 N N . LEU A 1 88 ? 5.222 13.747 -5.072 1.00 87.31 88 LEU A N 1
ATOM 672 C CA . LEU A 1 88 ? 4.662 12.474 -4.600 1.00 87.31 88 LEU A CA 1
ATOM 673 C C . LEU A 1 88 ? 3.724 12.665 -3.405 1.00 87.31 88 LEU A C 1
ATOM 675 O O . LEU A 1 88 ? 2.654 12.060 -3.354 1.00 87.31 88 LEU A O 1
ATOM 679 N N . LEU A 1 89 ? 4.094 13.541 -2.469 1.00 88.56 89 LEU A N 1
ATOM 680 C CA . LEU A 1 89 ? 3.265 13.860 -1.313 1.00 88.56 89 LEU A CA 1
ATOM 681 C C . LEU A 1 89 ? 1.929 14.496 -1.727 1.00 88.56 89 LEU A C 1
ATOM 683 O O . LEU A 1 89 ? 0.878 14.069 -1.253 1.00 88.56 89 LEU A O 1
ATOM 687 N N . LYS A 1 90 ? 1.950 15.464 -2.655 1.00 89.50 90 LYS A N 1
ATOM 688 C CA . LYS A 1 90 ? 0.726 16.079 -3.202 1.00 89.50 90 LYS A CA 1
ATOM 689 C C . LYS A 1 90 ? -0.180 15.055 -3.888 1.00 89.50 90 LYS A C 1
ATOM 691 O O . LYS A 1 90 ? -1.396 15.150 -3.737 1.00 89.50 90 LYS A O 1
ATOM 696 N N . ILE A 1 91 ? 0.399 14.101 -4.622 1.00 89.56 91 ILE A N 1
ATOM 697 C CA . ILE A 1 91 ? -0.346 13.010 -5.267 1.00 89.56 91 ILE A CA 1
ATOM 698 C C . ILE A 1 91 ? -0.995 12.117 -4.204 1.00 89.56 91 ILE A C 1
ATOM 700 O O . ILE A 1 91 ? -2.206 11.924 -4.237 1.00 89.56 91 ILE A O 1
ATOM 704 N N . GLY A 1 92 ? -0.223 11.636 -3.224 1.00 88.94 92 GLY A N 1
ATOM 705 C CA . GLY A 1 92 ? -0.731 10.753 -2.168 1.00 88.94 92 GLY A CA 1
ATOM 706 C C . GLY A 1 92 ? -1.805 11.396 -1.283 1.00 88.94 92 GLY A C 1
ATOM 707 O O . GLY A 1 92 ? -2.667 10.705 -0.751 1.00 88.94 92 GLY A O 1
ATOM 708 N N . GLU A 1 93 ? -1.787 12.719 -1.133 1.00 90.06 93 GLU A N 1
ATOM 709 C CA . GLU A 1 93 ? -2.809 13.478 -0.400 1.00 90.06 93 GLU A CA 1
ATOM 710 C C . GLU A 1 93 ? -4.028 13.860 -1.255 1.00 90.06 93 GLU A C 1
ATOM 712 O O . GLU A 1 93 ? -4.938 14.513 -0.749 1.00 90.06 93 GLU A O 1
ATOM 717 N N . GLY A 1 94 ? -4.050 13.503 -2.544 1.00 89.12 94 GLY A N 1
ATOM 718 C CA . GLY A 1 94 ? -5.136 13.869 -3.457 1.00 89.12 94 GLY A CA 1
ATOM 719 C C . GLY A 1 94 ? -5.224 15.373 -3.739 1.00 89.12 94 GLY A C 1
ATOM 720 O O . GLY A 1 94 ? -6.282 15.872 -4.103 1.00 89.12 94 GLY A O 1
ATOM 721 N N . ARG A 1 95 ? -4.125 16.119 -3.557 1.00 90.62 95 ARG A N 1
ATOM 722 C CA . ARG A 1 95 ? -4.053 17.574 -3.800 1.00 90.62 95 ARG A CA 1
ATOM 723 C C . ARG A 1 95 ? -3.556 17.928 -5.200 1.00 90.62 95 ARG A C 1
ATOM 725 O O . ARG A 1 95 ? -3.391 19.106 -5.519 1.00 90.62 95 ARG A O 1
ATOM 732 N N . PHE A 1 96 ? -3.244 16.926 -6.015 1.00 89.69 96 PHE A N 1
ATOM 733 C CA . PHE A 1 96 ? -2.830 17.131 -7.396 1.00 89.69 96 PHE A CA 1
ATOM 734 C C . PHE A 1 96 ? -4.054 17.393 -8.279 1.00 89.69 96 PHE A C 1
ATOM 736 O O . PHE A 1 96 ? -5.105 16.791 -8.075 1.00 89.69 96 PHE A O 1
ATOM 743 N N . LYS A 1 97 ? -3.932 18.300 -9.254 1.00 89.62 97 LYS A N 1
ATOM 744 C CA . LYS A 1 97 ? -5.044 18.620 -10.153 1.00 89.62 97 LYS A CA 1
ATOM 745 C C . LYS A 1 97 ? -5.370 17.402 -11.015 1.00 89.62 97 LYS A C 1
ATOM 747 O O . LYS A 1 97 ? -4.481 16.870 -11.680 1.00 89.62 97 LYS A O 1
ATOM 752 N N . THR A 1 98 ? -6.637 17.018 -11.019 1.00 92.81 98 THR A N 1
ATOM 753 C CA . THR A 1 98 ? -7.169 15.968 -11.881 1.00 92.81 98 THR A CA 1
ATOM 754 C C . THR A 1 98 ? -7.978 16.561 -13.027 1.00 92.81 98 THR A C 1
ATOM 756 O O . THR A 1 98 ? -8.491 17.682 -12.943 1.00 92.81 98 THR A O 1
ATOM 759 N N . ASP A 1 99 ? -8.067 15.814 -14.119 1.00 92.88 99 ASP A N 1
ATOM 760 C CA . ASP A 1 99 ? -9.026 16.068 -15.188 1.00 92.88 99 ASP A CA 1
ATOM 761 C C . ASP A 1 99 ? -10.449 15.598 -14.780 1.00 92.88 99 ASP A C 1
ATOM 763 O O . ASP A 1 99 ? -10.632 15.061 -13.679 1.00 92.88 99 ASP A O 1
ATOM 767 N N . PRO A 1 100 ? -11.480 15.786 -15.629 1.00 94.31 100 PRO A N 1
ATOM 768 C CA . PRO A 1 100 ? -12.842 15.324 -15.340 1.00 94.31 100 PRO A CA 1
ATOM 769 C C . PRO A 1 100 ? -12.988 13.807 -15.134 1.00 94.31 100 PRO A C 1
ATOM 771 O O . PRO A 1 100 ? -13.980 13.376 -14.552 1.00 94.31 100 PRO A O 1
ATOM 774 N N . ASN A 1 101 ? -12.017 13.006 -15.581 1.00 92.38 101 ASN A N 1
ATOM 775 C CA . ASN A 1 101 ? -11.988 11.553 -15.403 1.00 92.38 101 ASN A CA 1
ATOM 776 C C . ASN A 1 101 ? -11.225 11.136 -14.133 1.00 92.38 101 ASN A C 1
ATOM 778 O O . ASN A 1 101 ? -11.069 9.944 -13.874 1.00 92.38 101 ASN A O 1
ATOM 782 N N . GLY A 1 102 ? -10.725 12.093 -13.343 1.00 87.81 102 GLY A N 1
ATOM 783 C CA . GLY A 1 102 ? -9.929 11.815 -12.149 1.00 87.81 102 GLY A CA 1
ATOM 784 C C . GLY A 1 102 ? -8.463 11.483 -12.441 1.00 87.81 102 GLY A C 1
ATOM 785 O O . GLY A 1 102 ? -7.748 11.056 -11.536 1.00 87.81 102 GLY A O 1
ATOM 786 N N . MET A 1 103 ? -7.988 11.688 -13.672 1.00 90.00 103 MET A N 1
ATOM 787 C CA . MET A 1 103 ? -6.614 11.383 -14.065 1.00 90.00 103 MET A CA 1
ATOM 788 C C . MET A 1 103 ? -5.681 12.553 -13.755 1.00 90.00 103 MET A C 1
ATOM 790 O O . MET A 1 103 ? -6.032 13.720 -13.937 1.00 90.00 103 MET A O 1
ATOM 794 N N . ILE A 1 104 ? -4.461 12.237 -13.319 1.00 89.94 104 ILE A N 1
ATOM 795 C CA . ILE A 1 104 ? -3.385 13.218 -13.149 1.00 89.94 104 ILE A CA 1
ATOM 796 C C . ILE A 1 104 ? -2.496 13.247 -14.392 1.00 89.94 104 ILE A C 1
ATOM 798 O O . ILE A 1 104 ? -2.163 12.208 -14.960 1.00 89.94 104 ILE A O 1
ATOM 802 N N . THR A 1 105 ? -2.056 14.437 -14.794 1.00 86.31 105 THR A N 1
ATOM 803 C CA . THR A 1 105 ? -1.044 14.589 -15.846 1.00 86.31 105 THR A CA 1
ATOM 804 C C . THR A 1 105 ? 0.319 14.819 -15.211 1.00 86.31 105 THR A C 1
ATOM 806 O O . THR A 1 105 ? 0.561 15.858 -14.595 1.00 86.31 105 THR A O 1
ATOM 809 N N . LEU A 1 106 ? 1.221 13.852 -15.371 1.00 82.75 106 LEU A N 1
ATOM 810 C CA . LEU A 1 106 ? 2.622 14.002 -14.987 1.00 82.75 106 LEU A CA 1
ATOM 811 C C . LEU A 1 106 ? 3.375 14.692 -16.130 1.00 82.75 106 LEU A C 1
ATOM 813 O O . LEU A 1 106 ? 3.267 14.288 -17.286 1.00 82.75 106 LEU A O 1
ATOM 817 N N . ASN A 1 107 ? 4.113 15.758 -15.824 1.00 75.81 107 ASN A N 1
ATOM 818 C CA . ASN A 1 107 ? 4.910 16.469 -16.822 1.00 75.81 107 ASN A CA 1
ATOM 819 C C . ASN A 1 107 ? 6.272 15.778 -17.049 1.00 75.81 107 ASN A C 1
ATOM 821 O O . ASN A 1 107 ? 6.711 14.941 -16.256 1.00 75.81 107 ASN A O 1
ATOM 825 N N . GLY A 1 108 ? 6.962 16.158 -18.130 1.00 65.25 108 GLY A N 1
ATOM 826 C CA . GLY A 1 108 ? 8.243 15.555 -18.527 1.00 65.25 108 GLY A CA 1
ATOM 827 C C . GLY A 1 108 ? 9.392 15.735 -17.524 1.00 65.25 108 GLY A C 1
ATOM 828 O O . GLY A 1 108 ? 10.384 15.019 -17.609 1.00 65.25 108 GLY A O 1
ATOM 829 N N . GLY A 1 109 ? 9.261 16.657 -16.562 1.00 71.75 109 GLY A N 1
ATOM 830 C CA . GLY A 1 109 ? 10.229 16.835 -15.474 1.00 71.75 109 GLY A CA 1
ATOM 831 C C . GLY A 1 109 ? 10.084 15.809 -14.346 1.00 71.75 109 GLY A C 1
ATOM 832 O O . GLY A 1 109 ? 11.026 15.599 -13.594 1.00 71.75 109 GLY A O 1
ATOM 833 N N . PHE A 1 110 ? 8.923 15.156 -14.230 1.00 74.12 110 PHE A N 1
ATOM 834 C CA . PHE A 1 110 ? 8.641 14.175 -13.178 1.00 74.12 110 PHE A CA 1
ATOM 835 C C . PHE A 1 110 ? 8.666 12.727 -13.685 1.00 74.12 110 PHE A C 1
ATOM 837 O O . PHE A 1 110 ? 8.964 11.804 -12.930 1.00 74.12 110 PHE A O 1
ATOM 844 N N . SER A 1 111 ? 8.341 12.511 -14.962 1.00 78.12 111 SER A N 1
ATOM 845 C CA . SER A 1 111 ? 8.289 11.177 -15.562 1.00 78.12 111 SER A CA 1
ATOM 846 C C . SER A 1 111 ? 8.699 11.200 -17.030 1.00 78.12 111 SER A C 1
ATOM 848 O O . SER A 1 111 ? 8.452 12.175 -17.738 1.00 78.12 111 SER A O 1
ATOM 850 N N . LYS A 1 112 ? 9.285 10.095 -17.499 1.00 83.00 112 LYS A N 1
ATOM 851 C CA . LYS A 1 112 ? 9.511 9.834 -18.923 1.00 83.00 112 LYS A CA 1
ATOM 852 C C . LYS A 1 112 ? 8.471 8.826 -19.391 1.00 83.00 112 LYS A C 1
ATOM 854 O O . LYS A 1 112 ? 8.351 7.752 -18.808 1.00 83.00 112 LYS A O 1
ATOM 859 N N . ILE A 1 113 ? 7.721 9.178 -20.429 1.00 84.62 113 ILE A N 1
ATOM 860 C CA . ILE A 1 113 ? 6.669 8.316 -20.966 1.00 84.62 113 ILE A CA 1
ATOM 861 C C . ILE A 1 113 ? 7.301 7.316 -21.936 1.00 84.62 113 ILE A C 1
ATOM 863 O O . ILE A 1 113 ? 7.953 7.702 -22.906 1.00 84.62 113 ILE A O 1
ATOM 867 N N . ALA A 1 114 ? 7.089 6.028 -21.679 1.00 87.31 114 ALA A N 1
ATOM 868 C CA . ALA A 1 114 ? 7.337 4.972 -22.648 1.00 87.31 114 ALA A CA 1
ATOM 869 C C . ALA A 1 114 ? 6.022 4.646 -23.367 1.00 87.31 114 ALA A C 1
ATOM 871 O O . ALA A 1 114 ? 5.009 4.379 -22.728 1.00 87.31 114 ALA A O 1
ATOM 872 N N . HIS A 1 115 ? 6.038 4.672 -24.698 1.00 86.75 115 HIS A N 1
ATOM 873 C CA . HIS A 1 115 ? 4.849 4.426 -25.523 1.00 86.75 115 HIS A CA 1
ATOM 874 C C . HIS A 1 115 ? 4.555 2.939 -25.760 1.00 86.75 115 HIS A C 1
ATOM 876 O O . HIS A 1 115 ? 3.546 2.610 -26.376 1.00 86.75 115 HIS A O 1
ATOM 882 N N . SER A 1 116 ? 5.428 2.043 -25.294 1.00 90.12 116 SER A N 1
ATOM 883 C CA . SER A 1 116 ? 5.225 0.601 -25.392 1.00 90.12 116 SER A CA 1
ATOM 884 C C . SER A 1 116 ? 5.977 -0.153 -24.295 1.00 90.12 116 SER A C 1
ATOM 886 O O . SER A 1 116 ? 6.921 0.365 -23.685 1.00 90.12 116 SER A O 1
ATOM 888 N N . THR A 1 117 ? 5.574 -1.401 -24.065 1.00 87.00 117 THR A N 1
ATOM 889 C CA . THR A 1 117 ? 6.214 -2.307 -23.104 1.00 87.00 117 THR A CA 1
ATOM 890 C C . THR A 1 117 ? 7.648 -2.647 -23.515 1.00 87.00 117 THR A C 1
ATOM 892 O O . THR A 1 117 ? 8.524 -2.744 -22.659 1.00 87.00 117 THR A O 1
ATOM 895 N N . GLU A 1 118 ? 7.914 -2.791 -24.818 1.00 88.19 118 GLU A N 1
ATOM 896 C CA . GLU A 1 118 ? 9.258 -2.954 -25.395 1.00 88.19 118 GLU A CA 1
ATOM 897 C C . GLU A 1 118 ? 10.140 -1.756 -25.042 1.00 88.19 118 GLU A C 1
ATOM 899 O O . GLU A 1 118 ? 11.226 -1.939 -24.500 1.00 88.19 118 GLU A O 1
ATOM 904 N N . HIS A 1 119 ? 9.653 -0.536 -25.300 1.00 90.56 119 HIS A N 1
ATOM 905 C CA . HIS A 1 119 ? 10.408 0.683 -25.029 1.00 90.56 119 HIS A CA 1
ATOM 906 C C . HIS A 1 119 ? 10.675 0.847 -23.526 1.00 90.56 119 HIS A C 1
ATOM 908 O O . HIS A 1 119 ? 11.780 1.211 -23.133 1.00 90.56 119 HIS A O 1
ATOM 914 N N . CYS A 1 120 ? 9.698 0.539 -22.669 1.00 91.25 120 CYS A N 1
ATOM 915 C CA . CYS A 1 120 ? 9.905 0.533 -21.220 1.00 91.25 120 CYS A CA 1
ATOM 916 C C . CYS A 1 120 ? 10.993 -0.477 -20.821 1.00 91.25 120 CYS A C 1
ATOM 918 O O . CYS A 1 120 ? 11.957 -0.121 -20.143 1.00 91.25 120 CYS A O 1
ATOM 920 N N . SER A 1 121 ? 10.886 -1.714 -21.313 1.00 90.69 121 SER A N 1
ATOM 921 C CA . SER A 1 121 ? 11.811 -2.797 -20.968 1.00 90.69 121 SER A CA 1
ATOM 922 C C . SER A 1 121 ? 13.236 -2.498 -21.420 1.00 90.69 121 SER A C 1
ATOM 924 O O . SER A 1 121 ? 14.160 -2.652 -20.630 1.00 90.69 121 SER A O 1
ATOM 926 N N . SER A 1 122 ? 13.421 -1.973 -22.634 1.00 90.12 122 SER A N 1
ATOM 927 C CA . SER A 1 122 ? 14.745 -1.614 -23.150 1.00 90.12 122 SER A CA 1
ATOM 928 C C . SER A 1 122 ? 15.372 -0.422 -22.419 1.00 90.12 122 SER A C 1
ATOM 930 O O . SER A 1 122 ? 16.590 -0.264 -22.428 1.00 90.12 122 SER A O 1
ATOM 932 N N . LYS A 1 123 ? 14.557 0.456 -21.817 1.00 90.94 123 LYS A N 1
ATOM 933 C CA . LYS A 1 123 ? 15.040 1.589 -21.012 1.00 90.94 123 LYS A CA 1
ATOM 934 C C . LYS A 1 123 ? 15.397 1.184 -19.589 1.00 90.94 123 LYS A C 1
ATOM 936 O O . LYS A 1 123 ? 16.366 1.716 -19.058 1.00 90.94 123 LYS A O 1
ATOM 941 N N . VAL A 1 124 ? 14.625 0.284 -18.982 1.00 91.88 124 VAL A N 1
ATOM 942 C CA . VAL A 1 124 ? 14.886 -0.207 -17.621 1.00 91.88 124 VAL A CA 1
ATOM 943 C C . VAL A 1 124 ? 16.025 -1.225 -17.621 1.00 91.88 124 VAL A C 1
ATOM 945 O O . VAL A 1 124 ? 16.896 -1.145 -16.762 1.00 91.88 124 VAL A O 1
ATOM 948 N N . HIS A 1 125 ? 16.068 -2.117 -18.612 1.00 91.44 125 HIS A N 1
ATOM 949 C CA . HIS A 1 125 ? 17.068 -3.175 -18.758 1.00 91.44 125 HIS A CA 1
ATOM 950 C C . HIS A 1 125 ? 17.860 -3.031 -20.074 1.00 91.44 125 HIS A C 1
ATOM 952 O O . HIS A 1 125 ? 17.720 -3.861 -20.977 1.00 91.44 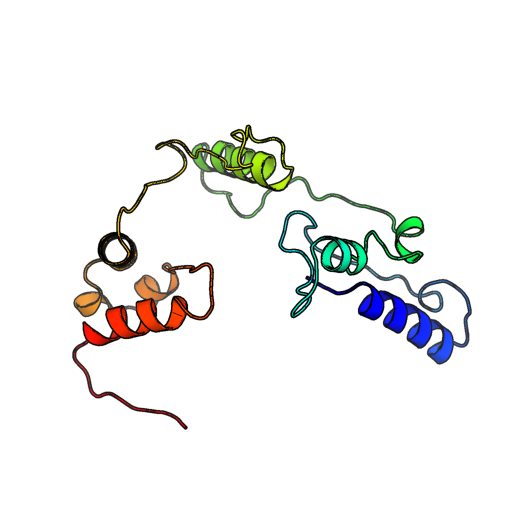125 HIS A O 1
ATOM 958 N N . PRO A 1 126 ? 18.677 -1.973 -20.233 1.00 91.31 126 PRO A N 1
ATOM 959 C CA . PRO A 1 126 ? 19.525 -1.829 -21.412 1.00 91.31 126 PRO A CA 1
ATOM 960 C C . PRO A 1 126 ? 20.564 -2.955 -21.468 1.00 91.31 126 PRO A C 1
ATOM 962 O O . PRO A 1 126 ? 21.190 -3.261 -20.461 1.00 91.31 126 PRO A O 1
ATOM 965 N N . GLU A 1 127 ? 20.768 -3.557 -22.642 1.00 89.94 127 GLU A N 1
ATOM 966 C CA . GLU A 1 127 ? 21.777 -4.616 -22.829 1.00 89.94 127 GLU A CA 1
ATOM 967 C C . GLU A 1 127 ? 21.631 -5.769 -21.816 1.00 89.94 127 GLU A C 1
ATOM 969 O O . GLU A 1 127 ? 22.616 -6.254 -21.255 1.00 89.94 127 GLU A O 1
ATOM 974 N N . LEU A 1 128 ? 20.387 -6.201 -21.566 1.00 88.38 128 LEU A N 1
ATOM 975 C CA . LEU A 1 128 ? 20.057 -7.218 -20.563 1.00 88.38 128 LEU A CA 1
ATOM 976 C C . LEU A 1 128 ? 20.956 -8.460 -20.665 1.00 88.38 128 LEU A C 1
ATOM 978 O O . LEU A 1 128 ? 21.493 -8.889 -19.652 1.00 88.38 128 LEU A O 1
ATOM 982 N N . GLN A 1 129 ? 21.203 -8.962 -21.881 1.00 87.62 129 GLN A N 1
ATOM 983 C CA . GLN A 1 129 ? 22.079 -10.116 -22.126 1.00 87.62 129 GLN A CA 1
ATOM 984 C C . GLN A 1 129 ? 23.489 -9.945 -21.573 1.00 87.62 129 GLN A C 1
ATOM 986 O O . GLN A 1 129 ? 23.988 -10.808 -20.854 1.00 87.62 129 GLN A O 1
ATOM 991 N N . ALA A 1 130 ? 24.116 -8.808 -21.868 1.00 90.19 130 ALA A N 1
ATOM 992 C CA . ALA A 1 130 ? 25.480 -8.529 -21.439 1.00 90.19 130 ALA A CA 1
ATOM 993 C C . ALA A 1 130 ? 25.586 -8.379 -19.912 1.00 90.19 130 ALA A C 1
ATOM 995 O O . ALA A 1 130 ? 26.647 -8.618 -19.340 1.00 90.19 130 ALA A O 1
ATOM 996 N N . ASN A 1 131 ? 24.488 -8.012 -19.244 1.00 90.94 131 ASN A N 1
ATOM 997 C CA . ASN A 1 131 ? 24.465 -7.710 -17.815 1.00 90.94 131 ASN A CA 1
ATOM 998 C C . ASN A 1 131 ? 23.878 -8.829 -16.939 1.00 90.94 131 ASN A C 1
ATOM 1000 O O . ASN A 1 131 ? 23.829 -8.668 -15.721 1.00 90.94 131 ASN A O 1
ATOM 1004 N N . MET A 1 132 ? 23.487 -9.977 -17.502 1.00 84.75 132 MET A N 1
ATOM 1005 C CA . MET A 1 132 ? 22.874 -11.077 -16.737 1.00 84.75 132 MET A CA 1
ATOM 1006 C C . MET A 1 132 ? 23.751 -11.613 -15.596 1.00 84.75 132 MET A C 1
ATOM 1008 O O . MET A 1 132 ? 23.237 -12.017 -14.556 1.00 84.75 132 MET A O 1
ATOM 1012 N N . GLY A 1 133 ? 25.076 -11.601 -15.760 1.00 87.44 133 GLY A N 1
ATOM 1013 C CA . GLY A 1 133 ? 26.013 -11.997 -14.703 1.00 87.44 133 GLY A CA 1
ATOM 1014 C C . GLY A 1 133 ? 26.253 -10.920 -13.636 1.00 87.44 133 GLY A C 1
ATOM 1015 O O . GLY A 1 133 ? 26.911 -11.189 -12.631 1.00 87.44 133 GLY A O 1
ATOM 1016 N N . ASN A 1 134 ? 25.750 -9.698 -13.836 1.00 93.12 134 ASN A N 1
ATOM 1017 C CA . ASN A 1 134 ? 26.009 -8.561 -12.963 1.00 93.12 134 ASN A CA 1
ATOM 1018 C C . ASN A 1 134 ? 24.877 -8.378 -11.942 1.00 93.12 134 ASN A C 1
ATOM 1020 O O . ASN A 1 134 ? 23.859 -7.733 -12.196 1.00 93.12 134 ASN A O 1
ATOM 1024 N N . ARG A 1 135 ? 25.097 -8.917 -10.739 1.00 93.38 135 ARG A N 1
ATOM 1025 C CA . ARG A 1 135 ? 24.148 -8.823 -9.622 1.00 93.38 135 ARG A CA 1
ATOM 1026 C C . ARG A 1 135 ? 23.802 -7.379 -9.250 1.00 93.38 135 ARG A C 1
ATOM 1028 O O . ARG A 1 135 ? 22.638 -7.090 -9.000 1.00 93.38 135 ARG A O 1
ATOM 1035 N N . GLU A 1 136 ? 24.793 -6.493 -9.176 1.00 94.31 136 GLU A N 1
ATOM 1036 C CA . GLU A 1 136 ? 24.578 -5.099 -8.763 1.00 94.31 136 GLU A CA 1
ATOM 1037 C C . GLU A 1 136 ? 23.690 -4.374 -9.771 1.00 94.31 136 GLU A C 1
ATOM 1039 O O . GLU A 1 136 ? 22.703 -3.748 -9.394 1.00 94.31 136 GLU A O 1
ATOM 1044 N N . TRP A 1 137 ? 23.959 -4.579 -11.059 1.00 93.94 137 TRP A N 1
ATOM 1045 C CA . TRP A 1 137 ? 23.147 -4.026 -12.132 1.00 93.94 137 TRP A CA 1
ATOM 1046 C C . TRP A 1 137 ? 21.694 -4.523 -12.086 1.00 93.94 137 TRP A C 1
ATOM 1048 O O . TRP A 1 137 ? 20.765 -3.723 -12.221 1.00 93.94 137 TRP A O 1
ATOM 1058 N N . LEU A 1 138 ? 21.478 -5.821 -11.849 1.00 90.94 138 LEU A N 1
ATOM 1059 C CA . LEU A 1 138 ? 20.134 -6.406 -11.778 1.00 90.94 138 LEU A CA 1
ATOM 1060 C C . LEU A 1 138 ? 19.329 -5.886 -10.577 1.00 90.94 138 LEU A C 1
ATOM 1062 O O . LEU A 1 138 ? 18.140 -5.610 -10.709 1.00 90.94 138 LEU A O 1
ATOM 1066 N N . CYS A 1 139 ? 19.959 -5.729 -9.410 1.00 91.62 139 CYS A N 1
ATOM 1067 C CA . CYS A 1 139 ? 19.264 -5.352 -8.176 1.00 91.62 139 CYS A CA 1
ATOM 1068 C C . CYS A 1 139 ? 18.748 -3.903 -8.150 1.00 91.62 139 CYS A C 1
ATOM 1070 O O . CYS A 1 139 ? 17.869 -3.586 -7.351 1.00 91.62 139 CYS A O 1
ATOM 1072 N N . GLU A 1 140 ? 19.273 -3.020 -8.994 1.00 92.31 140 GLU A N 1
ATOM 1073 C CA . GLU A 1 140 ? 18.889 -1.601 -9.033 1.00 92.31 140 GLU A CA 1
ATOM 1074 C C . GLU A 1 140 ? 17.663 -1.312 -9.913 1.00 92.31 140 GLU A C 1
ATOM 1076 O O . GLU A 1 140 ? 17.226 -0.163 -10.019 1.00 92.31 140 GLU A O 1
ATOM 1081 N N . ARG A 1 141 ? 17.122 -2.325 -10.597 1.00 91.81 141 ARG A N 1
ATOM 1082 C CA . ARG A 1 141 ? 16.134 -2.152 -11.667 1.00 91.81 141 ARG A CA 1
ATOM 1083 C C . ARG A 1 141 ? 14.901 -3.004 -11.404 1.00 91.81 141 ARG A C 1
ATOM 1085 O O . ARG A 1 141 ? 14.988 -4.136 -10.942 1.00 91.81 141 ARG A O 1
ATOM 1092 N N . ALA A 1 142 ? 13.733 -2.445 -11.701 1.00 93.44 142 ALA A N 1
ATOM 1093 C CA . ALA A 1 142 ? 12.466 -3.156 -11.611 1.00 93.44 142 ALA A CA 1
ATOM 1094 C C . ALA A 1 142 ? 11.444 -2.555 -12.577 1.00 93.44 142 ALA A C 1
ATOM 1096 O O . ALA A 1 142 ? 11.387 -1.338 -12.765 1.00 93.44 142 ALA A O 1
ATOM 1097 N N . ILE A 1 143 ? 10.597 -3.413 -13.145 1.00 93.19 143 ILE A N 1
ATOM 1098 C CA . ILE A 1 143 ? 9.395 -3.004 -13.872 1.00 93.19 143 ILE A CA 1
ATOM 1099 C C . ILE A 1 143 ? 8.198 -3.372 -13.002 1.00 93.19 143 ILE A C 1
ATOM 1101 O O . ILE A 1 143 ? 8.014 -4.533 -12.645 1.00 93.19 143 ILE A O 1
ATOM 1105 N N . LEU A 1 144 ? 7.387 -2.375 -12.657 1.00 93.50 144 LEU A N 1
ATOM 1106 C CA . LEU A 1 144 ? 6.126 -2.579 -11.952 1.00 93.50 144 LEU A CA 1
ATOM 1107 C C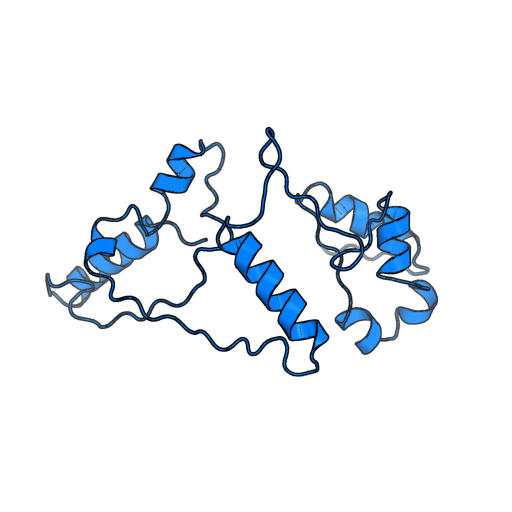 . LEU A 1 144 ? 4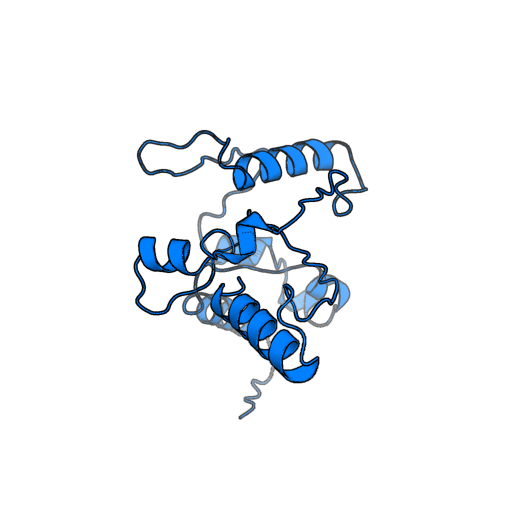.988 -2.572 -12.972 1.00 93.50 144 LEU A C 1
ATOM 1109 O O . LEU A 1 144 ? 4.921 -1.683 -13.820 1.00 93.50 144 LEU A O 1
ATOM 1113 N N . ALA A 1 145 ? 4.089 -3.545 -12.870 1.00 93.44 145 ALA A N 1
ATOM 1114 C CA . ALA A 1 145 ? 2.892 -3.635 -13.696 1.00 93.44 145 ALA A CA 1
ATOM 1115 C C . ALA A 1 145 ? 1.630 -3.548 -12.822 1.00 93.44 145 ALA A C 1
ATOM 1117 O O . ALA A 1 145 ? 1.663 -3.944 -11.655 1.00 93.44 145 ALA A O 1
ATOM 1118 N N . PRO A 1 146 ? 0.515 -3.024 -13.363 1.00 91.19 146 PRO A N 1
ATOM 1119 C CA . PRO A 1 146 ? -0.698 -2.793 -12.582 1.00 91.19 146 PRO A CA 1
ATOM 1120 C C . PRO A 1 146 ? -1.461 -4.079 -12.242 1.00 91.19 146 PRO A C 1
ATOM 1122 O O . PRO A 1 146 ? -2.235 -4.084 -11.288 1.00 91.19 146 PRO A O 1
ATOM 1125 N N . THR A 1 147 ? -1.275 -5.161 -13.006 1.00 92.25 147 THR A N 1
ATOM 1126 C CA . THR A 1 147 ? -1.993 -6.426 -12.810 1.00 92.25 147 THR A CA 1
ATOM 1127 C C . THR A 1 147 ? -1.048 -7.620 -12.846 1.00 92.25 147 THR A C 1
ATOM 1129 O O . THR A 1 147 ? -0.053 -7.629 -13.572 1.00 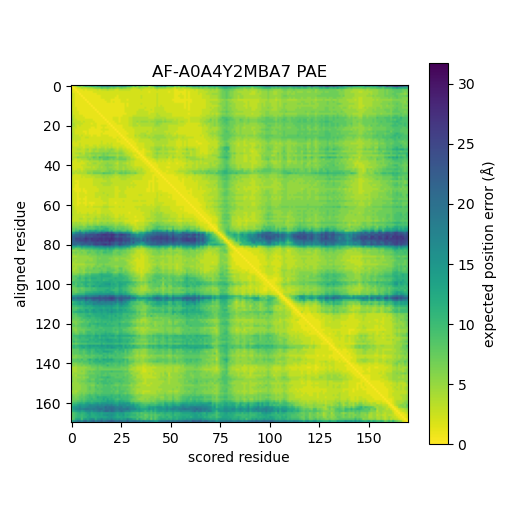92.25 147 THR A O 1
ATOM 1132 N N . ASN A 1 148 ? -1.419 -8.672 -12.113 1.00 92.12 148 ASN A N 1
ATOM 1133 C CA . ASN A 1 148 ? -0.713 -9.955 -12.135 1.00 92.12 148 ASN A CA 1
ATOM 1134 C C . ASN A 1 148 ? -0.836 -10.691 -13.478 1.00 92.12 148 ASN A C 1
ATOM 1136 O O . ASN A 1 148 ? -0.122 -11.657 -13.687 1.00 92.12 148 ASN A O 1
ATOM 1140 N N . GLU A 1 149 ? -1.721 -10.258 -14.377 1.00 93.06 149 GLU A N 1
ATOM 1141 C CA . GLU A 1 149 ? -1.827 -10.797 -15.738 1.00 93.06 149 GLU A CA 1
ATOM 1142 C C . GLU A 1 149 ? -0.734 -10.234 -16.657 1.00 93.06 149 GLU A C 1
ATOM 1144 O O . GLU A 1 149 ? -0.176 -10.953 -17.482 1.00 93.06 149 GLU A O 1
ATOM 1149 N N . ILE A 1 150 ? -0.386 -8.954 -16.490 1.00 92.12 150 ILE A N 1
ATOM 1150 C CA . ILE A 1 150 ? 0.638 -8.284 -17.303 1.00 92.12 150 ILE A CA 1
ATOM 1151 C C . ILE A 1 150 ? 2.051 -8.655 -16.825 1.00 92.12 150 ILE A C 1
ATOM 1153 O O . ILE A 1 150 ? 2.979 -8.700 -17.631 1.00 92.12 150 ILE A O 1
ATOM 1157 N N . VAL A 1 151 ? 2.228 -8.942 -15.529 1.00 93.81 151 VAL A N 1
ATOM 1158 C CA . VAL A 1 151 ? 3.535 -9.309 -14.949 1.00 93.81 151 VAL A CA 1
ATOM 1159 C C . VAL A 1 151 ? 4.196 -10.493 -15.687 1.00 93.81 151 VAL A C 1
ATOM 1161 O O . VAL A 1 151 ? 5.329 -10.318 -16.141 1.00 93.81 151 VAL A O 1
ATOM 1164 N N . PRO A 1 152 ? 3.535 -11.656 -15.880 1.00 92.62 152 PRO A N 1
ATOM 1165 C CA . PRO A 1 152 ? 4.088 -12.771 -16.646 1.00 92.62 152 PRO A CA 1
ATOM 1166 C C . PRO A 1 152 ? 4.463 -12.386 -18.072 1.00 92.62 152 PRO A C 1
ATOM 1168 O O . PRO A 1 152 ? 5.563 -12.699 -18.502 1.00 92.62 152 PR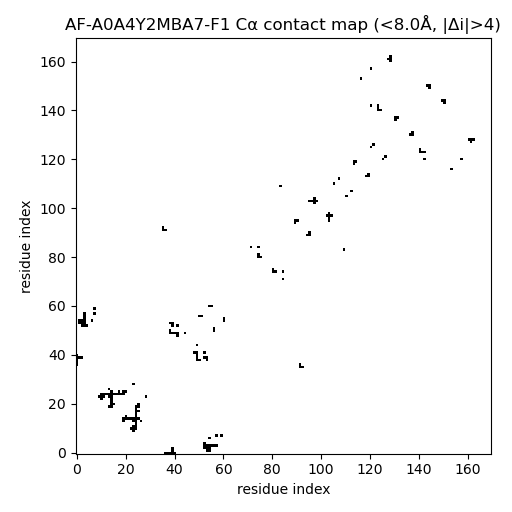O A O 1
ATOM 1171 N N . GLN A 1 153 ? 3.618 -11.621 -18.770 1.00 92.12 153 GLN A N 1
ATOM 1172 C CA . GLN A 1 153 ? 3.868 -11.225 -20.161 1.00 92.12 153 GLN A CA 1
ATOM 1173 C C . GLN A 1 153 ? 5.165 -10.414 -20.305 1.00 92.12 153 GLN A C 1
ATOM 1175 O O . GLN A 1 153 ? 5.936 -10.610 -21.245 1.00 92.12 153 GLN A O 1
ATOM 1180 N N . ILE A 1 154 ? 5.426 -9.498 -19.365 1.00 92.25 154 ILE A N 1
ATOM 1181 C CA . ILE A 1 154 ? 6.673 -8.720 -19.338 1.00 92.25 154 ILE A CA 1
ATOM 1182 C C . ILE A 1 154 ? 7.859 -9.625 -18.995 1.00 92.25 154 ILE A C 1
ATOM 1184 O O . ILE A 1 154 ? 8.902 -9.540 -19.646 1.00 92.25 154 ILE A O 1
ATOM 1188 N N . ASN A 1 155 ? 7.704 -10.484 -17.987 1.00 91.88 155 ASN A N 1
ATOM 1189 C CA . ASN A 1 155 ? 8.768 -11.374 -17.536 1.00 91.88 155 ASN A CA 1
ATOM 1190 C C . ASN A 1 155 ? 9.169 -12.372 -18.625 1.00 91.88 155 ASN A C 1
ATOM 1192 O O . ASN A 1 155 ? 10.346 -12.449 -18.956 1.00 91.88 155 ASN A O 1
ATOM 1196 N N . GLU A 1 156 ? 8.212 -13.069 -19.236 1.00 90.31 156 GLU A N 1
ATOM 1197 C CA . GLU A 1 156 ? 8.439 -14.030 -20.321 1.00 90.31 156 GLU A CA 1
ATOM 1198 C C . GLU A 1 156 ? 9.158 -13.384 -21.501 1.00 90.31 156 GLU A C 1
ATOM 1200 O O . GLU A 1 156 ? 10.122 -13.936 -22.019 1.00 90.31 156 GLU A O 1
ATOM 1205 N N . LYS A 1 157 ? 8.756 -12.172 -21.881 1.00 88.62 157 LYS A N 1
ATOM 1206 C CA . LYS A 1 157 ? 9.381 -11.437 -22.980 1.00 88.62 157 LYS A CA 1
ATOM 1207 C C . LYS A 1 157 ? 10.801 -10.956 -22.683 1.00 88.62 157 LYS A C 1
ATOM 1209 O O . LYS A 1 157 ? 11.620 -10.842 -23.596 1.00 88.62 157 LYS A O 1
ATOM 1214 N N . ASN A 1 158 ? 11.099 -10.612 -21.433 1.00 88.25 158 ASN A N 1
ATOM 1215 C CA . ASN A 1 158 ? 12.465 -10.276 -21.034 1.00 88.25 158 ASN A CA 1
ATOM 1216 C C . ASN A 1 158 ? 13.326 -11.544 -20.961 1.00 88.25 158 ASN A C 1
ATOM 1218 O O . ASN A 1 158 ? 14.462 -11.535 -21.429 1.00 88.25 158 ASN A O 1
ATOM 1222 N N . MET A 1 159 ? 12.767 -12.644 -20.452 1.00 86.94 159 MET A N 1
ATOM 1223 C CA . MET A 1 159 ? 13.425 -13.951 -20.393 1.00 86.94 159 MET A CA 1
ATOM 1224 C C . MET A 1 159 ? 13.674 -14.542 -21.785 1.00 86.94 159 MET A C 1
ATOM 1226 O O . MET A 1 159 ? 14.726 -15.124 -22.008 1.00 86.94 159 MET A O 1
ATOM 1230 N N . SER A 1 160 ? 12.773 -14.350 -22.753 1.00 86.00 160 SER A N 1
ATOM 1231 C CA . SER A 1 160 ? 12.928 -14.881 -24.117 1.00 86.00 160 SER A CA 1
ATOM 1232 C C . SER A 1 160 ? 14.077 -14.242 -24.896 1.00 86.00 160 SER A C 1
ATOM 1234 O O . SER A 1 160 ? 14.466 -14.749 -25.942 1.00 86.00 160 SER A O 1
ATOM 1236 N N . GLN A 1 161 ? 14.592 -13.103 -24.430 1.00 81.75 161 GLN A N 1
ATOM 1237 C CA . GLN A 1 161 ? 15.782 -12.481 -25.006 1.00 81.75 161 GLN A CA 1
ATOM 1238 C C . GLN A 1 161 ? 17.062 -13.170 -24.525 1.00 81.75 161 GLN A C 1
ATOM 1240 O O . GLN A 1 161 ? 18.115 -12.899 -25.093 1.00 81.75 161 GLN A O 1
ATOM 1245 N N . MET A 1 162 ? 16.973 -14.006 -23.479 1.00 82.88 162 MET A N 1
ATOM 1246 C CA . MET A 1 162 ? 18.102 -14.641 -22.806 1.00 82.88 162 MET A CA 1
ATOM 1247 C C . MET A 1 162 ? 18.598 -15.897 -23.498 1.00 82.88 162 MET A C 1
ATOM 1249 O O . MET A 1 162 ? 17.831 -16.814 -23.781 1.00 82.88 162 MET A O 1
ATOM 1253 N N . GLU A 1 163 ? 19.911 -15.949 -23.711 1.00 82.62 163 GLU A N 1
ATOM 1254 C CA . GLU A 1 163 ? 20.598 -17.168 -24.117 1.00 82.62 163 GLU A CA 1
ATOM 1255 C C . GLU A 1 163 ? 20.857 -18.033 -22.879 1.00 82.62 163 GLU A C 1
ATOM 1257 O O . GLU A 1 163 ? 21.535 -17.625 -21.936 1.00 82.62 163 GLU A O 1
ATOM 1262 N N . GLY A 1 164 ? 20.294 -19.238 -22.855 1.00 80.94 164 GLY A N 1
ATOM 1263 C CA . GLY A 1 164 ? 20.456 -20.150 -21.732 1.00 80.94 164 GLY A CA 1
ATOM 1264 C C . GLY A 1 164 ? 19.523 -21.348 -21.809 1.00 80.94 164 GLY A C 1
ATOM 1265 O O . GLY A 1 164 ? 18.591 -21.389 -22.611 1.00 80.94 164 GLY A O 1
ATOM 1266 N N . SER A 1 165 ? 19.784 -22.342 -20.964 1.00 84.75 165 SER A N 1
ATOM 1267 C CA . SER A 1 165 ? 18.855 -23.459 -20.796 1.00 84.75 165 SER A CA 1
ATOM 1268 C C . SER A 1 165 ? 17.681 -23.031 -19.918 1.00 84.75 165 SER A C 1
ATOM 1270 O O . SER A 1 165 ? 17.861 -22.402 -18.875 1.00 84.75 165 SER A O 1
ATOM 1272 N N . ILE A 1 166 ? 16.468 -23.372 -20.347 1.00 84.88 166 ILE A N 1
ATOM 1273 C CA . ILE A 1 166 ? 15.258 -23.160 -19.555 1.00 84.88 166 ILE A CA 1
ATOM 1274 C C . ILE A 1 166 ? 15.158 -24.311 -18.556 1.00 84.88 166 ILE A C 1
ATOM 1276 O O . ILE A 1 166 ? 15.215 -25.477 -18.942 1.00 84.88 166 ILE A O 1
ATOM 1280 N N . THR A 1 167 ? 15.010 -23.976 -17.276 1.00 88.12 167 THR A N 1
ATOM 1281 C CA . THR A 1 167 ? 14.730 -24.941 -16.210 1.00 88.12 167 THR A CA 1
ATOM 1282 C C . THR A 1 167 ? 13.402 -24.569 -15.571 1.00 88.12 167 THR A C 1
ATOM 1284 O O . THR A 1 167 ? 13.240 -23.449 -15.089 1.00 88.12 167 THR A O 1
ATOM 1287 N N . GLU A 1 168 ? 12.455 -25.500 -15.586 1.00 87.75 168 GLU A N 1
ATOM 1288 C CA . GLU A 1 168 ? 11.168 -25.358 -14.911 1.00 87.75 168 GLU A CA 1
ATOM 1289 C C . GLU A 1 168 ? 11.256 -26.000 -13.524 1.00 87.75 168 GLU A C 1
ATOM 1291 O O . GLU A 1 168 ? 11.757 -27.117 -13.375 1.00 87.75 168 GLU A O 1
ATOM 1296 N N . TYR A 1 169 ? 10.789 -25.280 -12.507 1.00 88.56 169 TYR A N 1
ATOM 1297 C CA . TYR A 1 169 ? 10.714 -25.764 -11.133 1.00 88.56 169 TYR A CA 1
ATOM 1298 C C . TYR A 1 169 ? 9.237 -25.962 -10.789 1.00 88.56 169 TYR A C 1
ATOM 1300 O O . TYR A 1 169 ? 8.471 -24.998 -10.835 1.00 88.56 169 TYR A O 1
ATOM 1308 N N . LEU A 1 170 ? 8.859 -27.208 -10.490 1.00 74.62 170 LEU A N 1
ATOM 1309 C CA . LEU A 1 170 ? 7.515 -27.595 -10.044 1.00 74.62 170 LEU A CA 1
ATOM 1310 C C . LEU A 1 170 ? 7.339 -27.387 -8.536 1.00 74.62 170 LEU A C 1
ATOM 1312 O O . LEU A 1 170 ? 8.309 -27.659 -7.790 1.00 74.62 170 LEU A O 1
#

Radius of gyration: 22.26 Å; Cα contacts (8 Å, |Δi|>4): 107; chains: 1; bounding box: 44×47×57 Å

Mean predicted aligned error: 6.6 Å

Solvent-accessible surface area (backbone atoms only — not comparable to full-atom values): 10950 Å² total; per-residue (Å²): 80,69,44,26,64,61,60,52,48,48,30,51,52,32,17,62,76,58,75,26,91,46,72,41,23,69,52,91,78,88,86,85,85,66,90,61,52,66,69,24,86,51,90,96,53,53,76,66,50,29,54,56,31,25,46,83,61,34,84,68,42,83,76,60,84,86,84,85,86,82,82,76,78,90,51,87,83,51,77,69,39,53,58,50,52,54,48,52,49,32,51,49,70,68,71,50,75,56,52,100,85,67,48,69,82,80,51,79,91,81,44,84,87,60,96,42,72,67,56,41,47,50,67,68,46,61,65,47,71,84,41,69,86,36,64,72,69,54,73,78,51,85,87,88,65,98,44,82,75,53,43,55,59,54,50,52,58,58,53,70,70,50,89,75,86,88,80,87,84,132

Nearest PDB structures (foldseek):
  7lcc-assembly1_A  TM=8.246E-01  e=1.424E-04  synthetic construct

InterPro domains:
  IPR010285 DNA helicase Pif1-like, DEAD-box helicase domain [PF05970] (1-98)
  IPR027417 P-loop containing nucleoside triphosphate hydrolase [SSF52540] (22-163)

Organism: Araneus ventricosus (NCBI:txid182803)

Secondary structure (DSSP, 8-state):
---HHHHHHHHHHHHHHTT--SGGGG--------TTSPPPP-TT--HHHHHHHSGGGSGGGGGPPP-------S-TT-HHHHHHHHHHHHHHTT-S-B-TTS-B---TTT-PPPSSHHHHHHHHSTTHHHHTT-HHHHHT-----SSTTHHHHHHHHHHTT--S------

pLDDT: mean 89.18, std 8.72, range [53.31, 98.44]

Sequence (170 aa):
MSHKRAVEALNRTMKDINNNQSIMGGIVVLMAGDFRQILPVITRGTPADEINACLKASPLWEHVKKFNLTTNMRGFDGTETGQYAATLLKIGEGRFKTDPNGMITLNGGFSKIAHSTEHCSSKVHPELQANMGNREWLCERAILAPTNEIVPQINEKNMSQMEGSITEYL